Protein AF-A0A0F4LAW6-F1 (afdb_monomer_lite)

Secondary structure (DSSP, 8-state):
------PPPPSBSBS-HHHHHHHHHHHSSS--HHHHHHHHHHHHHHHHHTGGG----SS----S-TTSSPPPSBSS---EEEETTEEEEHHHHHHHHTT------HHHHHTTB-S-HHHHHHHHHHHHHHHHHHHTS-HHHHHHHHTT-HHHHHH--TT-SS-B--HHHHHHHHHHHHH-

Sequence (180 aa):
MTKTAGKKTAKFVFDNVIDLAGYLEYRLDNPTPLKIQKTLYFLWAFYSATYGNIQYSTDDQSEFDLQDGAYPPELFEPDFEAWRYGPVINKVYAAYKGDKIKKLNSNEIQDKISTGESEKREVLLFINNLVDQINEVNDFGLVQRSHKDKAWKDAYNENEQHCKIDSNQIKQDYINYIGE

InterPro domains:
  IPR025272 Antitoxin SocA-like, Panacea domain [PF13274] (75-153)

Foldseek 3Di:
DDPPDPDDDDQAQFADVLLVLLQLVVQADPDDLLLSFLLSLVLFLQCLLPLLPDDDDPPPPPPPDPPADRDNNTNYDDFWFQDPLATGDVVNSVCVVVVNRNRDHPVRSLVRTPHDPVVSVVSVVSSNVSSVVSNVDDSNRSSVVRVVQPQNVVQDDPVDPRRTGDVVSSNVSNNVVVVD

Organism: NCBI:txid1218507

pLDDT: mean 89.03, std 17.61, range [33.88, 98.88]

Structure (mmCIF, N/CA/C/O backbone):
data_AF-A0A0F4LAW6-F1
#
_entry.id   AF-A0A0F4LAW6-F1
#
loop_
_atom_site.group_PDB
_atom_site.id
_atom_site.type_symbol
_atom_site.label_atom_id
_atom_site.label_alt_id
_atom_site.label_comp_id
_atom_site.label_asym_id
_atom_site.label_entity_id
_atom_site.label_seq_id
_atom_site.pdbx_PDB_ins_code
_atom_site.Cartn_x
_atom_site.Cartn_y
_atom_site.Cartn_z
_atom_site.occupancy
_atom_site.B_iso_or_equiv
_atom_site.auth_seq_id
_atom_site.auth_comp_id
_atom_site.auth_asym_id
_atom_site.auth_atom_id
_atom_site.pdbx_PDB_model_num
ATOM 1 N N . MET A 1 1 ? -8.559 -5.426 43.728 1.00 35.81 1 MET A N 1
ATOM 2 C CA . MET A 1 1 ? -7.300 -5.190 42.991 1.00 35.81 1 MET A CA 1
ATOM 3 C C . MET A 1 1 ? -7.464 -5.743 41.585 1.00 35.81 1 MET A C 1
ATOM 5 O O . MET A 1 1 ? -7.142 -6.894 41.322 1.00 35.81 1 MET A O 1
ATOM 9 N N . THR A 1 2 ? -8.079 -4.961 40.705 1.00 33.88 2 THR A N 1
ATOM 10 C CA . THR A 1 2 ? -8.184 -5.275 39.279 1.00 33.88 2 THR A CA 1
ATOM 11 C C . THR A 1 2 ? -6.826 -5.011 38.644 1.00 33.88 2 THR A C 1
ATOM 13 O O . THR A 1 2 ? -6.326 -3.892 38.691 1.00 33.88 2 THR A O 1
ATOM 16 N N . LYS A 1 3 ? -6.194 -6.061 38.113 1.00 34.81 3 LYS A N 1
ATOM 17 C CA . LYS A 1 3 ? -4.981 -5.943 37.303 1.00 34.81 3 LYS A CA 1
ATOM 18 C C . LYS A 1 3 ? -5.329 -5.136 36.054 1.00 34.81 3 LYS A C 1
ATOM 20 O O . LYS A 1 3 ? -6.020 -5.649 35.177 1.00 34.81 3 LYS A O 1
ATOM 25 N N . THR A 1 4 ? -4.867 -3.894 35.977 1.00 37.06 4 THR A N 1
ATOM 26 C CA . THR A 1 4 ? -4.835 -3.136 34.727 1.00 37.06 4 THR A CA 1
ATOM 27 C C . THR A 1 4 ? -3.859 -3.858 33.804 1.00 37.06 4 THR A C 1
ATOM 29 O O . THR A 1 4 ? -2.647 -3.804 34.002 1.00 37.06 4 THR A O 1
ATOM 32 N N . ALA A 1 5 ? -4.381 -4.632 32.854 1.00 39.69 5 ALA A N 1
ATOM 33 C CA . ALA A 1 5 ? -3.575 -5.142 31.757 1.00 39.69 5 ALA A CA 1
ATOM 34 C C . ALA A 1 5 ? -3.054 -3.921 30.989 1.00 39.69 5 ALA A C 1
ATOM 36 O O . ALA A 1 5 ? -3.855 -3.140 30.479 1.00 39.69 5 ALA A O 1
ATOM 37 N N . GLY A 1 6 ? -1.734 -3.720 30.965 1.00 37.94 6 GLY A N 1
ATOM 38 C CA . GLY A 1 6 ? -1.123 -2.673 30.152 1.00 37.94 6 GLY A CA 1
ATOM 39 C C . GLY A 1 6 ? -1.571 -2.855 28.704 1.00 37.94 6 GLY A C 1
ATOM 40 O O . GLY A 1 6 ? -1.283 -3.886 28.093 1.00 37.94 6 GLY A O 1
ATOM 41 N N . LYS A 1 7 ? -2.347 -1.902 28.181 1.00 45.75 7 LYS A N 1
ATOM 42 C CA . LYS A 1 7 ? -2.796 -1.921 26.790 1.00 45.75 7 LYS A CA 1
ATOM 43 C C . LYS A 1 7 ? -1.579 -1.686 25.898 1.00 45.75 7 LYS A C 1
ATOM 45 O O . LYS A 1 7 ? -0.886 -0.684 26.025 1.00 45.75 7 LYS A O 1
ATOM 50 N N . LYS A 1 8 ? -1.301 -2.654 25.028 1.00 47.91 8 LYS A N 1
ATOM 51 C CA . LYS A 1 8 ? -0.216 -2.619 24.046 1.00 47.91 8 LYS A CA 1
ATOM 52 C C . LYS A 1 8 ? -0.613 -1.664 22.917 1.00 47.91 8 LYS A C 1
ATOM 54 O O . LYS A 1 8 ? -1.634 -1.900 22.279 1.00 47.91 8 LYS A O 1
ATOM 59 N N . THR A 1 9 ? 0.175 -0.620 22.671 1.00 63.38 9 THR A N 1
ATOM 60 C CA . THR A 1 9 ? -0.007 0.279 21.521 1.00 63.38 9 THR A CA 1
ATOM 61 C C . THR A 1 9 ? 0.033 -0.529 20.223 1.00 63.38 9 THR A C 1
ATOM 63 O O . THR A 1 9 ? 0.919 -1.373 20.042 1.00 63.38 9 THR A O 1
ATOM 66 N N . ALA A 1 10 ? -0.943 -0.316 19.338 1.00 77.38 10 ALA A N 1
ATOM 67 C CA . ALA A 1 10 ? -1.013 -1.021 18.065 1.00 77.38 10 ALA A CA 1
ATOM 68 C C . ALA A 1 10 ? 0.166 -0.611 17.169 1.00 77.38 10 ALA A C 1
ATOM 70 O O . ALA A 1 10 ? 0.456 0.572 17.000 1.00 77.38 10 ALA A O 1
ATOM 71 N N . LYS A 1 11 ? 0.863 -1.601 16.598 1.00 89.31 11 LYS A N 1
ATOM 72 C CA . LYS A 1 11 ? 1.958 -1.363 15.643 1.00 89.31 11 LYS A CA 1
ATOM 73 C C . LYS A 1 11 ? 1.421 -0.986 14.257 1.00 89.31 11 LYS A C 1
ATOM 75 O O . LYS A 1 11 ? 2.075 -0.246 13.529 1.00 89.31 11 LYS A O 1
ATOM 80 N N . PHE A 1 12 ? 0.240 -1.498 13.920 1.00 94.44 12 PHE A N 1
ATOM 81 C CA . PHE A 1 12 ? -0.374 -1.375 12.608 1.00 94.44 12 PHE A CA 1
ATOM 82 C C . PHE A 1 12 ? -1.811 -0.875 12.720 1.00 94.44 12 PHE A C 1
ATOM 84 O O . PHE A 1 12 ? -2.506 -1.214 13.676 1.00 94.44 12 PHE A O 1
ATOM 91 N N . VAL A 1 13 ? -2.266 -0.117 11.722 1.00 95.81 13 VAL A N 1
ATOM 92 C CA . VAL A 1 13 ? -3.695 0.204 11.553 1.00 95.81 13 VAL A CA 1
ATOM 93 C C . VAL A 1 13 ? -4.478 -1.049 11.166 1.00 95.81 13 VAL A C 1
ATOM 95 O O . VAL A 1 13 ? -5.535 -1.308 11.732 1.00 95.81 13 VAL A O 1
ATOM 98 N N . PHE A 1 14 ? -3.953 -1.833 10.223 1.00 96.88 14 PHE A N 1
ATOM 99 C CA . PHE A 1 14 ? -4.504 -3.119 9.811 1.00 96.88 14 PHE A CA 1
ATOM 100 C C . PHE A 1 14 ? -3.543 -4.241 10.194 1.00 96.88 14 PHE A C 1
ATOM 102 O O . PHE A 1 14 ? -2.433 -4.333 9.663 1.00 96.88 14 PHE A O 1
ATOM 109 N N . ASP A 1 15 ? -4.001 -5.152 11.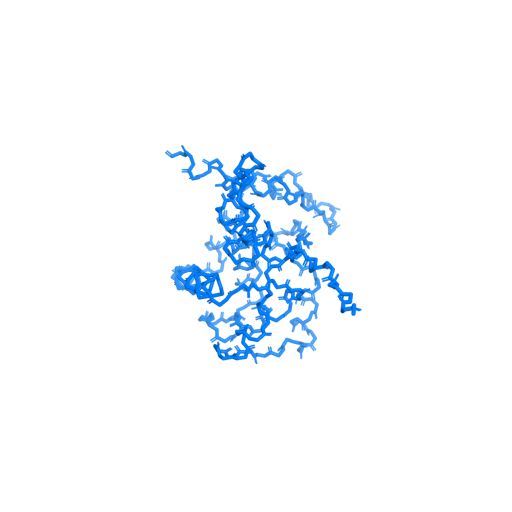051 1.00 95.69 15 ASP A N 1
ATOM 110 C CA . ASP A 1 15 ? -3.237 -6.354 11.414 1.00 95.69 15 ASP A CA 1
ATOM 111 C C . ASP A 1 15 ? -3.086 -7.327 10.230 1.00 95.69 15 ASP A C 1
ATOM 113 O O . ASP A 1 15 ? -2.159 -8.137 10.188 1.00 95.69 15 ASP A O 1
ATOM 117 N N . ASN A 1 16 ? -3.980 -7.241 9.239 1.00 96.62 16 ASN A N 1
ATOM 118 C CA . ASN A 1 16 ? -3.955 -8.064 8.039 1.00 96.62 16 ASN A CA 1
ATOM 119 C C . ASN A 1 16 ? -4.183 -7.228 6.772 1.00 96.62 16 ASN A C 1
ATOM 121 O O . ASN A 1 16 ? -5.295 -6.797 6.476 1.00 96.62 16 ASN A O 1
ATOM 125 N N . VAL A 1 17 ? -3.137 -7.079 5.955 1.00 98.31 17 VAL A N 1
ATOM 126 C CA . VAL A 1 17 ? -3.209 -6.359 4.669 1.00 98.31 17 VAL A CA 1
ATOM 127 C C . VAL A 1 17 ? -4.230 -6.958 3.686 1.00 98.31 17 VAL A C 1
ATOM 129 O O . VAL A 1 17 ? -4.707 -6.256 2.798 1.00 98.31 17 VAL A O 1
ATOM 132 N N . ILE A 1 18 ? -4.605 -8.235 3.841 1.00 98.38 18 ILE A N 1
ATOM 133 C CA . ILE A 1 18 ? -5.634 -8.874 3.005 1.00 98.38 18 ILE A CA 1
ATOM 134 C C . ILE A 1 18 ? -7.013 -8.249 3.240 1.00 98.38 18 ILE A C 1
ATOM 136 O O . ILE A 1 18 ? -7.783 -8.145 2.289 1.00 98.38 18 ILE A O 1
ATOM 140 N N . ASP A 1 19 ? -7.315 -7.781 4.455 1.00 98.25 19 ASP A N 1
ATOM 141 C CA . ASP A 1 19 ? -8.575 -7.084 4.730 1.00 98.25 19 ASP A CA 1
ATOM 142 C C . ASP A 1 19 ? -8.628 -5.750 3.965 1.00 98.25 19 ASP A C 1
ATOM 144 O O . ASP A 1 19 ? -9.616 -5.452 3.292 1.00 98.25 19 ASP A O 1
ATOM 148 N N . LEU A 1 20 ? -7.527 -4.987 3.967 1.00 98.56 20 LEU A N 1
ATOM 149 C CA . LEU A 1 20 ? -7.426 -3.764 3.169 1.00 98.56 20 LEU A CA 1
ATOM 150 C C . LEU A 1 20 ? -7.518 -4.067 1.668 1.00 98.56 20 LEU A C 1
ATOM 152 O O . LEU A 1 20 ? -8.256 -3.388 0.962 1.00 98.56 20 LEU A O 1
ATOM 156 N N . ALA A 1 21 ? -6.854 -5.117 1.174 1.00 98.56 21 ALA A N 1
ATOM 157 C CA . ALA A 1 21 ? -6.998 -5.550 -0.217 1.00 98.56 21 ALA A CA 1
ATOM 158 C C . ALA A 1 21 ? -8.459 -5.906 -0.565 1.00 98.56 21 ALA A C 1
ATOM 160 O O . ALA A 1 21 ? -8.951 -5.516 -1.621 1.00 98.56 21 ALA A O 1
ATOM 161 N N . GLY A 1 22 ? -9.178 -6.565 0.348 1.00 98.44 22 GLY A N 1
ATOM 162 C CA . GLY A 1 22 ? -10.606 -6.853 0.215 1.00 98.44 22 GLY A CA 1
ATOM 163 C C . GLY A 1 22 ? -11.479 -5.602 0.138 1.00 98.44 22 GLY A C 1
ATOM 164 O O . GLY A 1 22 ? -12.466 -5.578 -0.599 1.00 98.44 22 GLY A O 1
ATOM 165 N N . TYR A 1 23 ? -11.112 -4.537 0.844 1.00 98.62 23 TYR A N 1
ATOM 166 C CA . TYR A 1 23 ? -11.778 -3.242 0.708 1.00 98.62 23 TYR A CA 1
ATOM 167 C C . TYR A 1 23 ? -11.442 -2.541 -0.616 1.00 98.62 23 TYR A C 1
ATOM 169 O O . TYR A 1 23 ? -12.306 -1.914 -1.233 1.00 98.62 23 TYR A O 1
ATOM 177 N N . LEU A 1 24 ? -10.214 -2.696 -1.115 1.00 98.50 24 LEU A N 1
ATOM 178 C CA . LEU A 1 24 ? -9.817 -2.163 -2.419 1.00 98.50 24 LEU A CA 1
ATOM 179 C C . LEU A 1 24 ? -10.567 -2.836 -3.581 1.00 98.50 24 LEU A C 1
ATOM 181 O O . LEU A 1 24 ? -10.973 -2.135 -4.504 1.00 98.50 24 LEU A O 1
ATOM 185 N N . GLU A 1 25 ? -10.864 -4.137 -3.500 1.00 97.81 25 GLU A N 1
ATOM 186 C CA . GLU A 1 25 ? -11.780 -4.846 -4.426 1.00 97.81 25 GLU A CA 1
ATOM 187 C C . GLU A 1 25 ? -13.201 -4.249 -4.462 1.00 97.81 25 GLU A C 1
ATOM 189 O O . GLU A 1 25 ? -13.967 -4.431 -5.416 1.00 97.81 25 GLU A O 1
ATOM 194 N N . TYR A 1 26 ? -13.604 -3.567 -3.388 1.00 97.31 26 TYR A N 1
ATOM 195 C CA . TYR A 1 26 ? -14.878 -2.860 -3.300 1.00 97.31 26 TYR A CA 1
ATOM 196 C C . TYR A 1 26 ? -14.828 -1.436 -3.826 1.00 97.31 26 TYR A C 1
ATOM 198 O O . TYR A 1 26 ? -15.803 -1.013 -4.446 1.00 97.31 26 TYR A O 1
ATOM 206 N N . ARG A 1 27 ? -13.722 -0.721 -3.621 1.00 97.44 27 ARG A N 1
ATOM 207 C CA . ARG A 1 27 ? -13.632 0.715 -3.910 1.00 97.44 27 ARG A CA 1
ATOM 208 C C . ARG A 1 27 ? -12.966 1.091 -5.224 1.00 97.44 27 ARG A C 1
ATOM 210 O O . ARG A 1 27 ? -13.244 2.175 -5.729 1.00 97.44 27 ARG A O 1
ATOM 217 N N . LEU A 1 28 ? -12.056 0.271 -5.738 1.00 98.00 28 LEU A N 1
ATOM 218 C CA . LEU A 1 28 ? -11.353 0.596 -6.974 1.00 98.00 28 LEU A CA 1
ATOM 219 C C . LEU A 1 28 ? -12.257 0.371 -8.185 1.00 98.00 28 LEU A C 1
ATOM 221 O O . LEU A 1 28 ? -12.905 -0.668 -8.316 1.00 98.00 28 LEU A O 1
ATOM 225 N N . ASP A 1 29 ? -12.199 1.306 -9.126 1.00 95.31 29 ASP A N 1
ATOM 226 C CA . ASP A 1 29 ? -12.756 1.115 -10.457 1.00 95.31 29 ASP A CA 1
ATOM 227 C C . ASP A 1 29 ? -11.882 0.113 -11.209 1.00 95.31 29 ASP A C 1
ATOM 229 O O . ASP A 1 29 ? -10.687 0.357 -11.406 1.00 95.31 29 ASP A O 1
ATOM 233 N N . ASN A 1 30 ? -12.472 -1.009 -11.632 1.00 93.56 30 ASN A N 1
ATOM 234 C CA . ASN A 1 30 ? -11.770 -2.115 -12.289 1.00 93.56 30 ASN A CA 1
ATOM 235 C C . ASN A 1 30 ? -10.530 -2.586 -11.483 1.00 93.56 30 ASN A C 1
ATOM 237 O O . ASN A 1 30 ? -9.395 -2.276 -11.860 1.00 93.56 30 ASN A O 1
ATOM 241 N N . PRO A 1 31 ? -10.726 -3.307 -10.361 1.00 95.19 31 PRO A N 1
ATOM 242 C CA . PRO A 1 31 ? -9.663 -3.698 -9.431 1.00 95.19 31 PRO A CA 1
ATOM 243 C C . PRO A 1 31 ? -8.742 -4.780 -10.024 1.00 95.19 31 PRO A C 1
ATOM 245 O O . PRO A 1 31 ? -8.838 -5.971 -9.724 1.00 95.19 31 PRO A O 1
ATOM 248 N N . THR A 1 32 ? -7.820 -4.379 -10.900 1.00 95.81 32 THR A N 1
ATOM 249 C CA . THR A 1 32 ? -6.804 -5.293 -11.435 1.00 95.81 32 THR A CA 1
ATOM 250 C C . THR A 1 32 ? -5.788 -5.662 -10.342 1.00 95.81 32 THR A C 1
ATOM 252 O O . THR A 1 32 ? -5.570 -4.881 -9.406 1.00 95.81 32 THR A O 1
ATOM 255 N N . PRO A 1 33 ? -5.077 -6.804 -10.466 1.00 96.06 33 PRO A N 1
ATOM 256 C CA . PRO A 1 33 ? -4.007 -7.144 -9.529 1.00 96.06 33 PRO A CA 1
ATOM 257 C C . PRO A 1 33 ? -2.945 -6.044 -9.442 1.00 96.06 33 PRO A C 1
ATOM 259 O O . PRO A 1 33 ? -2.404 -5.787 -8.371 1.00 96.06 33 PRO A O 1
ATOM 262 N N . LEU A 1 34 ? -2.635 -5.393 -10.570 1.00 97.06 34 LEU A N 1
ATOM 263 C CA . LEU A 1 34 ? -1.677 -4.292 -10.611 1.00 97.06 34 LEU A CA 1
ATOM 264 C C . LEU A 1 34 ? -2.209 -3.091 -9.836 1.00 97.06 34 LEU A C 1
ATOM 266 O O . LEU A 1 34 ? -1.489 -2.580 -8.978 1.00 97.06 34 LEU A O 1
ATOM 270 N N . LYS A 1 35 ? -3.458 -2.684 -10.088 1.00 98.00 35 LYS A N 1
ATOM 271 C CA . LYS A 1 35 ? -4.072 -1.528 -9.435 1.00 98.00 35 LYS A CA 1
ATOM 272 C C . LYS A 1 35 ? -4.101 -1.704 -7.920 1.00 98.00 35 LYS A C 1
ATOM 274 O O . LYS A 1 35 ? -3.566 -0.854 -7.220 1.00 98.00 35 LYS A O 1
ATOM 279 N N . ILE A 1 36 ? -4.564 -2.853 -7.419 1.00 98.50 36 ILE A N 1
ATOM 280 C CA . ILE A 1 36 ? -4.564 -3.165 -5.976 1.00 98.50 36 ILE A CA 1
ATOM 281 C C . ILE A 1 36 ? -3.156 -3.059 -5.381 1.00 98.50 36 ILE A C 1
ATOM 283 O O . ILE A 1 36 ? -2.969 -2.423 -4.346 1.00 98.50 36 ILE A O 1
ATOM 287 N N . GLN A 1 37 ? -2.149 -3.644 -6.036 1.00 98.62 37 GLN A N 1
ATOM 288 C CA . GLN A 1 37 ? -0.772 -3.627 -5.534 1.00 98.62 37 GLN A CA 1
ATOM 289 C C . GLN A 1 37 ? -0.185 -2.212 -5.496 1.00 98.62 37 GLN A C 1
ATOM 291 O O . GLN A 1 37 ? 0.459 -1.843 -4.513 1.00 98.62 37 GLN A O 1
ATOM 296 N N . LYS A 1 38 ? -0.429 -1.394 -6.531 1.00 98.62 38 LYS A N 1
ATOM 297 C CA . LYS A 1 38 ? 0.016 0.007 -6.525 1.00 98.62 38 LYS A CA 1
ATOM 298 C C . LYS A 1 38 ? -0.730 0.828 -5.482 1.00 98.62 38 LYS A C 1
ATOM 300 O O . LYS A 1 38 ? -0.098 1.613 -4.785 1.00 98.62 38 LYS A O 1
ATOM 305 N N . THR A 1 39 ? -2.030 0.608 -5.314 1.00 98.75 39 THR A N 1
ATOM 306 C CA . THR A 1 39 ? -2.815 1.285 -4.281 1.00 98.75 39 THR A CA 1
ATOM 307 C C . THR A 1 39 ? -2.317 0.957 -2.881 1.00 98.75 39 THR A C 1
ATOM 309 O O . THR A 1 39 ? -2.101 1.877 -2.101 1.00 98.75 39 THR A O 1
ATOM 312 N N . LEU A 1 40 ? -2.059 -0.316 -2.565 1.00 98.88 40 LEU A N 1
ATOM 313 C CA . LEU A 1 40 ? -1.486 -0.710 -1.272 1.00 98.88 40 LEU A CA 1
ATOM 314 C C . LEU A 1 40 ? -0.131 -0.046 -1.024 1.00 98.88 40 LEU A C 1
ATOM 316 O O . LEU A 1 40 ? 0.116 0.448 0.074 1.00 98.88 40 LEU A O 1
ATOM 320 N N . TYR A 1 41 ? 0.725 -0.009 -2.046 1.00 98.88 41 TYR A N 1
ATOM 321 C CA . TYR A 1 41 ? 2.020 0.653 -1.961 1.00 98.88 41 TYR A CA 1
ATOM 322 C C . TYR A 1 41 ? 1.890 2.150 -1.662 1.00 98.88 41 TYR A C 1
ATOM 324 O O . TYR A 1 41 ? 2.479 2.624 -0.694 1.00 98.88 41 TYR A O 1
ATOM 332 N N . PHE A 1 42 ? 1.078 2.882 -2.431 1.00 98.75 42 PHE A N 1
ATOM 333 C CA . PHE A 1 42 ? 0.897 4.321 -2.228 1.00 98.75 42 PHE A CA 1
ATOM 334 C C . PHE A 1 42 ? 0.214 4.640 -0.896 1.00 98.75 42 PHE A C 1
ATOM 336 O O . PHE A 1 42 ? 0.652 5.553 -0.201 1.00 98.75 42 PHE A O 1
ATOM 343 N N . LEU A 1 43 ? -0.800 3.867 -0.497 1.00 98.81 43 LEU A N 1
ATOM 344 C CA . LEU A 1 43 ? -1.445 4.018 0.808 1.00 98.81 43 LEU A CA 1
ATOM 345 C C . LEU A 1 43 ? -0.436 3.867 1.945 1.00 98.81 43 LEU A C 1
ATOM 347 O O . LEU A 1 43 ? -0.384 4.723 2.825 1.00 98.81 43 LEU A O 1
ATOM 351 N N . TRP A 1 44 ? 0.382 2.812 1.918 1.00 98.75 44 TRP A N 1
ATOM 352 C CA . TRP A 1 44 ? 1.396 2.594 2.946 1.00 98.75 44 TRP A CA 1
ATOM 353 C C . TRP A 1 44 ? 2.443 3.711 2.953 1.00 98.75 44 TRP A C 1
ATOM 355 O O . TRP A 1 44 ? 2.761 4.252 4.012 1.00 98.75 44 TRP A O 1
ATOM 365 N N . ALA A 1 45 ? 2.938 4.094 1.774 1.00 98.50 45 ALA A N 1
ATOM 366 C CA . ALA A 1 45 ? 3.976 5.102 1.630 1.00 98.50 45 ALA A CA 1
ATOM 367 C C . ALA A 1 45 ? 3.526 6.470 2.167 1.00 98.50 45 ALA A C 1
ATOM 369 O O . ALA A 1 45 ? 4.159 7.006 3.079 1.00 98.50 45 ALA A O 1
ATOM 370 N N . PHE A 1 46 ? 2.385 6.984 1.697 1.00 98.19 46 PHE A N 1
ATOM 371 C CA . PHE A 1 46 ? 1.835 8.254 2.175 1.00 98.19 46 PHE A CA 1
ATOM 372 C C . PHE A 1 46 ? 1.462 8.205 3.655 1.00 98.19 46 PHE A C 1
ATOM 374 O O . PHE A 1 46 ? 1.772 9.148 4.382 1.00 98.19 46 PHE A O 1
ATOM 381 N N . TYR A 1 47 ? 0.845 7.117 4.127 1.00 97.88 47 TYR A N 1
ATOM 382 C CA . TYR A 1 47 ? 0.495 6.981 5.540 1.00 97.88 47 TYR A CA 1
ATOM 383 C C . TYR A 1 47 ? 1.741 7.040 6.432 1.00 97.88 47 TYR A C 1
ATOM 385 O O . TYR A 1 47 ? 1.784 7.812 7.389 1.00 97.88 47 TYR A O 1
ATOM 393 N N . SER A 1 48 ? 2.774 6.260 6.099 1.00 96.06 48 SER A N 1
ATOM 394 C CA . SER A 1 48 ? 4.004 6.160 6.895 1.00 96.06 48 SER A CA 1
ATOM 395 C C . SER A 1 48 ? 4.784 7.476 6.967 1.00 96.06 48 SER A C 1
ATOM 397 O O . SER A 1 48 ? 5.444 7.736 7.973 1.00 96.06 48 SER A O 1
ATOM 399 N N . ALA A 1 49 ? 4.693 8.307 5.923 1.00 95.94 49 ALA A N 1
ATOM 400 C CA . ALA A 1 49 ? 5.327 9.620 5.837 1.00 95.94 49 ALA A CA 1
ATOM 401 C C . ALA A 1 49 ? 4.515 10.745 6.507 1.00 95.94 49 ALA A C 1
ATOM 403 O O . ALA A 1 49 ? 5.082 11.788 6.825 1.00 95.94 49 ALA A O 1
ATOM 404 N N . THR A 1 50 ? 3.215 10.538 6.743 1.00 93.88 50 THR A N 1
ATOM 405 C CA . THR A 1 50 ? 2.300 11.528 7.336 1.00 93.88 50 THR A CA 1
ATOM 406 C C . THR A 1 50 ? 1.871 11.099 8.739 1.00 93.88 50 THR A C 1
ATOM 408 O O . THR A 1 50 ? 2.606 11.329 9.698 1.00 93.88 50 THR A O 1
ATOM 411 N N . TYR A 1 51 ? 0.724 10.430 8.867 1.00 92.50 51 TYR A N 1
ATOM 412 C CA . TYR A 1 51 ? 0.148 9.961 10.129 1.00 92.50 51 TYR A CA 1
ATOM 413 C C . TYR A 1 51 ? 1.136 9.106 10.935 1.00 92.50 51 TYR A C 1
ATOM 415 O O . TYR A 1 51 ? 1.343 9.349 12.120 1.00 92.50 51 TYR A O 1
ATOM 423 N N . GLY A 1 52 ? 1.823 8.168 10.276 1.00 91.25 52 GLY A N 1
ATOM 424 C CA . GLY A 1 52 ? 2.832 7.301 10.892 1.00 91.25 52 GLY A CA 1
ATOM 425 C C . GLY A 1 52 ? 4.178 7.979 11.194 1.00 91.25 52 GLY A C 1
ATOM 426 O O . GLY A 1 52 ? 5.123 7.315 11.630 1.00 91.25 52 GLY A O 1
ATOM 427 N N . ASN A 1 53 ? 4.310 9.282 10.929 1.00 90.25 53 ASN A N 1
ATOM 428 C CA . ASN A 1 53 ? 5.519 10.068 11.186 1.00 90.25 53 ASN A CA 1
ATOM 429 C C . ASN A 1 53 ? 5.315 11.200 12.204 1.00 90.25 53 ASN A C 1
ATOM 431 O O . ASN A 1 53 ? 6.238 11.981 12.439 1.00 90.25 53 ASN A O 1
ATOM 435 N N . ILE A 1 54 ? 4.131 11.301 12.810 1.00 85.56 54 ILE A N 1
ATOM 436 C CA . ILE A 1 54 ? 3.864 12.279 13.865 1.00 85.56 54 ILE A CA 1
ATOM 437 C C . ILE A 1 54 ? 4.743 11.943 15.077 1.00 85.56 54 ILE A C 1
ATOM 439 O O . ILE A 1 54 ? 4.718 10.826 15.595 1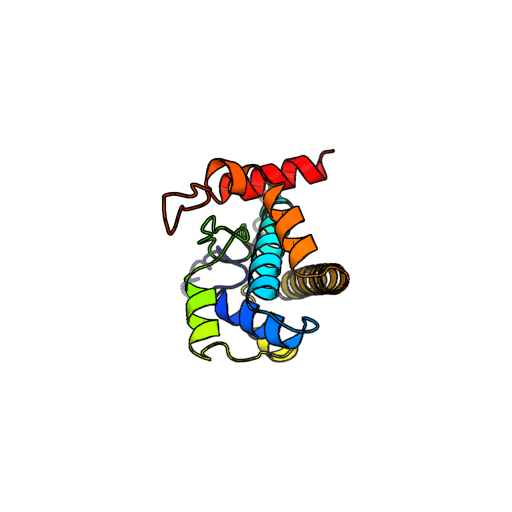.00 85.56 54 ILE A O 1
ATOM 443 N N . GLN A 1 55 ? 5.547 12.912 15.520 1.00 76.62 55 GLN A N 1
ATOM 444 C CA . GLN A 1 55 ? 6.344 12.787 16.738 1.00 76.62 55 GLN A CA 1
ATOM 445 C C . GLN A 1 55 ? 5.479 13.160 17.940 1.00 76.62 55 GLN A C 1
ATOM 447 O O . GLN A 1 55 ? 5.077 14.311 18.089 1.00 76.62 55 GLN A O 1
ATOM 452 N N . TYR A 1 56 ? 5.207 12.185 18.799 1.00 69.00 56 TYR A N 1
ATOM 453 C CA . TYR A 1 56 ? 4.538 12.411 20.075 1.00 69.00 56 TYR A CA 1
ATOM 454 C C . TYR A 1 56 ? 5.604 12.729 21.137 1.00 69.00 56 TYR A C 1
ATOM 456 O O . TYR A 1 56 ? 6.550 11.957 21.307 1.00 69.00 56 TYR A O 1
ATOM 464 N N . SER A 1 57 ? 5.503 13.879 21.809 1.00 57.03 57 SER A N 1
ATOM 465 C CA . SER A 1 57 ? 6.444 14.295 22.858 1.00 57.03 57 SER A CA 1
ATOM 466 C C . SER A 1 57 ? 6.332 13.385 24.086 1.00 57.03 57 SER A C 1
ATOM 468 O O . SER A 1 57 ? 5.242 13.089 24.563 1.00 57.03 57 SER A O 1
ATOM 470 N N . THR A 1 58 ? 7.473 12.953 24.631 1.00 52.81 58 THR A N 1
ATOM 471 C CA . THR A 1 58 ? 7.542 12.213 25.908 1.00 52.81 58 THR A CA 1
ATOM 472 C C . THR A 1 58 ? 7.592 13.126 27.140 1.00 52.81 58 THR A C 1
ATOM 474 O O . THR A 1 58 ? 7.471 12.635 28.262 1.00 52.81 58 THR A O 1
ATOM 477 N N . ASP A 1 59 ? 7.785 14.435 26.936 1.00 49.25 59 ASP A N 1
ATOM 478 C CA . ASP A 1 59 ? 7.994 15.431 28.000 1.00 49.25 59 ASP A CA 1
ATOM 479 C C . ASP A 1 59 ? 6.702 16.092 28.506 1.00 49.25 59 ASP A C 1
ATOM 481 O O . ASP A 1 59 ? 6.711 16.697 29.578 1.00 49.25 59 ASP A O 1
ATOM 485 N N . ASP A 1 60 ? 5.573 15.916 27.814 1.00 45.84 60 ASP A N 1
ATOM 486 C CA . ASP A 1 60 ? 4.260 16.246 28.370 1.00 45.84 60 ASP A CA 1
ATOM 487 C C . ASP A 1 60 ? 3.782 15.075 29.230 1.00 45.84 60 ASP A C 1
ATOM 489 O O . ASP A 1 60 ? 3.004 14.216 28.817 1.00 45.84 60 ASP A O 1
ATOM 493 N N . GLN A 1 61 ? 4.274 15.047 30.469 1.00 41.06 61 GLN A N 1
ATOM 494 C CA . GLN A 1 61 ? 3.730 14.254 31.573 1.00 41.06 61 GLN A CA 1
ATOM 495 C C . GLN A 1 61 ? 2.324 14.753 31.960 1.00 41.06 61 GLN A C 1
ATOM 497 O O . GLN A 1 61 ? 2.060 15.102 33.109 1.00 41.06 61 GLN A O 1
ATOM 502 N N . SER A 1 62 ? 1.391 14.787 31.014 1.00 42.56 62 SER A N 1
ATOM 503 C CA . SER A 1 62 ? 0.010 14.485 31.340 1.00 42.56 62 SER A CA 1
ATOM 504 C C . SER A 1 62 ? -0.123 12.972 31.239 1.00 42.56 62 SER A C 1
ATOM 506 O O . SER A 1 62 ? -0.224 12.420 30.145 1.00 42.56 62 SER A O 1
ATOM 508 N N . GLU A 1 63 ? -0.162 12.291 32.385 1.00 39.25 63 GLU A N 1
ATOM 509 C CA . GLU A 1 63 ? -0.697 10.926 32.521 1.00 39.25 63 GLU A CA 1
ATOM 510 C C . GLU A 1 63 ? -2.214 10.882 32.207 1.00 39.25 63 GLU A C 1
ATOM 512 O O . GLU A 1 63 ? -3.010 10.254 32.903 1.00 39.25 63 GLU A O 1
ATOM 517 N N . PHE A 1 64 ? -2.636 11.593 31.165 1.00 35.75 64 PHE A N 1
ATOM 518 C CA . PHE A 1 64 ? -3.983 11.647 30.642 1.00 35.75 64 PHE A CA 1
ATOM 519 C C . PHE A 1 64 ? -3.895 11.281 29.158 1.00 35.75 64 PHE A C 1
ATOM 521 O O . PHE A 1 64 ? -3.641 12.118 28.301 1.00 35.75 64 PHE A O 1
ATOM 528 N N . ASP A 1 65 ? -4.005 9.977 28.911 1.00 39.19 65 ASP A N 1
ATOM 529 C CA . ASP A 1 65 ? -4.324 9.348 27.632 1.00 39.19 65 ASP A CA 1
ATOM 530 C C . ASP A 1 65 ? -3.494 9.745 26.395 1.00 39.19 65 ASP A C 1
ATOM 532 O O . ASP A 1 65 ? -4.018 10.247 25.412 1.00 39.19 65 ASP A O 1
ATOM 536 N N . LEU A 1 66 ? -2.250 9.254 26.310 1.00 46.19 66 LEU A N 1
ATOM 537 C CA . LEU A 1 66 ? -1.663 8.859 25.009 1.00 46.19 66 LEU A CA 1
ATOM 538 C C . LEU A 1 66 ? -2.325 7.577 24.432 1.00 46.19 66 LEU A C 1
ATOM 540 O O . LEU A 1 66 ? -1.751 6.889 23.588 1.00 46.19 66 LEU A O 1
ATOM 544 N N . GLN A 1 67 ? -3.511 7.209 24.935 1.00 49.97 67 GLN A N 1
ATOM 545 C CA . GLN A 1 67 ? -4.281 6.020 24.556 1.00 49.97 67 GLN A CA 1
ATOM 546 C C . GLN A 1 67 ? -5.395 6.323 23.539 1.00 49.97 67 GLN A C 1
ATOM 548 O O . GLN A 1 67 ? -5.801 5.397 22.842 1.00 49.97 67 GLN A O 1
ATOM 553 N N . ASP A 1 68 ? -5.810 7.588 23.407 1.00 49.41 68 ASP A N 1
ATOM 554 C CA . ASP A 1 68 ? -6.701 8.108 22.362 1.00 49.41 68 ASP A CA 1
ATOM 555 C C . ASP A 1 68 ? -5.940 9.227 21.621 1.00 49.41 68 ASP A C 1
ATOM 557 O O . ASP A 1 68 ? -5.490 10.184 22.246 1.00 49.41 68 ASP A O 1
ATOM 561 N N . GLY A 1 69 ? -5.728 9.102 20.305 1.00 58.28 69 GLY A N 1
ATOM 562 C CA . GLY A 1 69 ? -5.072 10.150 19.496 1.00 58.28 69 GLY A CA 1
ATOM 563 C C . GLY A 1 69 ? -3.685 9.836 18.916 1.00 58.28 69 GLY A C 1
ATOM 564 O O . GLY A 1 69 ? -3.146 10.655 18.166 1.00 58.28 69 GLY A O 1
ATOM 565 N N . ALA A 1 70 ? -3.097 8.668 19.204 1.00 76.25 70 ALA A N 1
ATOM 566 C CA . ALA A 1 70 ? -1.839 8.243 18.582 1.00 76.25 70 ALA A CA 1
ATOM 567 C C . ALA A 1 70 ? -2.078 7.295 17.393 1.00 76.25 70 ALA A C 1
ATOM 569 O O . ALA A 1 70 ? -2.653 6.216 17.548 1.00 76.25 70 ALA A O 1
ATOM 570 N N . TYR A 1 71 ? -1.606 7.677 16.204 1.00 88.25 71 TYR A N 1
ATOM 571 C CA . TYR A 1 71 ? -1.653 6.833 15.011 1.00 88.25 71 TYR A CA 1
ATOM 572 C C . TYR A 1 71 ? -0.585 5.734 15.098 1.00 88.25 71 TYR A C 1
ATOM 574 O O . TYR A 1 71 ? 0.570 6.032 15.424 1.00 88.25 71 TYR A O 1
ATOM 582 N N . PRO A 1 72 ? -0.911 4.467 14.768 1.00 91.75 72 PRO A N 1
ATOM 583 C CA . PRO A 1 72 ? 0.105 3.442 14.572 1.00 91.75 72 PRO A CA 1
ATOM 584 C C . PRO A 1 72 ? 1.150 3.908 13.548 1.00 91.75 72 PRO A C 1
ATOM 586 O O . PRO A 1 72 ? 0.778 4.538 12.555 1.00 91.75 72 PRO A O 1
ATOM 589 N N . PRO A 1 73 ? 2.442 3.589 13.732 1.00 91.81 73 PRO A N 1
ATOM 590 C CA . PRO A 1 73 ? 3.508 4.075 12.852 1.00 91.81 73 PRO A CA 1
ATOM 591 C C . PRO A 1 73 ? 3.397 3.558 11.411 1.00 91.81 73 PRO A C 1
ATOM 593 O O . PRO A 1 73 ? 3.935 4.163 10.486 1.00 91.81 73 PRO A O 1
ATOM 596 N N . GLU A 1 74 ? 2.703 2.439 11.199 1.00 95.38 74 GLU A N 1
ATOM 597 C CA . GLU A 1 74 ? 2.590 1.783 9.901 1.00 95.38 74 GLU A CA 1
ATOM 598 C C . GLU A 1 74 ? 1.128 1.420 9.597 1.00 95.38 74 GLU A C 1
ATOM 600 O O . GLU A 1 74 ? 0.364 1.033 10.482 1.00 95.38 74 GLU A O 1
ATOM 605 N N . LEU A 1 75 ? 0.721 1.527 8.328 1.00 97.75 75 LEU A N 1
ATOM 606 C CA . LEU A 1 75 ? -0.655 1.213 7.920 1.00 97.75 75 LEU A CA 1
ATOM 607 C C . LEU A 1 75 ? -0.937 -0.293 8.041 1.00 97.75 75 LEU A C 1
ATOM 609 O O . LEU A 1 75 ? -2.013 -0.718 8.444 1.00 97.75 75 LEU A O 1
ATOM 613 N N . PHE A 1 76 ? 0.053 -1.102 7.695 1.00 98.38 76 PHE A N 1
ATOM 614 C CA . PHE A 1 76 ? 0.087 -2.556 7.809 1.00 98.38 76 PHE A CA 1
ATOM 615 C C . PHE A 1 76 ? 1.553 -2.993 7.745 1.00 98.38 76 PHE A C 1
ATOM 617 O O . PHE A 1 76 ? 2.413 -2.189 7.387 1.00 98.38 76 PHE A O 1
ATOM 624 N N . GLU A 1 77 ? 1.838 -4.262 8.036 1.00 97.81 77 GLU A N 1
ATOM 625 C CA . GLU A 1 77 ? 3.186 -4.829 7.914 1.00 97.81 77 GLU A CA 1
ATOM 626 C C . GLU A 1 77 ? 3.719 -4.757 6.460 1.00 97.81 77 GLU A C 1
ATOM 628 O O . GLU A 1 77 ? 3.166 -5.431 5.578 1.00 97.81 77 GLU A O 1
ATOM 633 N N . PRO A 1 78 ? 4.787 -3.980 6.187 1.00 96.62 78 PRO A N 1
ATOM 634 C CA . PRO A 1 78 ? 5.333 -3.797 4.852 1.00 96.62 78 PRO A CA 1
ATOM 635 C C . PRO A 1 78 ? 6.196 -4.993 4.463 1.00 96.62 78 PRO A C 1
ATOM 637 O O . PRO A 1 78 ? 7.300 -5.180 4.964 1.00 96.62 78 PRO A O 1
ATOM 640 N N . ASP A 1 79 ? 5.704 -5.779 3.512 1.00 98.00 79 ASP A N 1
ATOM 641 C CA . ASP A 1 79 ? 6.444 -6.888 2.903 1.00 98.00 79 ASP A CA 1
ATOM 642 C C . ASP A 1 79 ? 6.486 -6.704 1.380 1.00 98.00 79 ASP A C 1
ATOM 644 O O . ASP A 1 79 ? 5.964 -7.512 0.608 1.00 98.00 79 ASP A O 1
ATOM 648 N N . PHE A 1 80 ? 7.017 -5.554 0.953 1.00 98.69 80 PHE A N 1
ATOM 649 C CA . PHE A 1 80 ? 7.094 -5.181 -0.456 1.00 98.69 80 PHE A CA 1
ATOM 650 C C . PHE A 1 80 ? 8.314 -5.798 -1.143 1.00 98.69 80 PHE A C 1
ATOM 652 O O . PHE A 1 80 ? 9.434 -5.782 -0.633 1.00 98.69 80 PHE A O 1
ATOM 659 N N . GLU A 1 81 ? 8.094 -6.271 -2.362 1.00 98.62 81 GLU A N 1
ATOM 660 C CA . GLU A 1 81 ? 9.112 -6.755 -3.283 1.00 98.62 81 GLU A CA 1
ATOM 661 C C . GLU A 1 81 ? 9.132 -5.894 -4.548 1.00 98.62 81 GLU A C 1
ATOM 663 O O . GLU A 1 81 ? 8.083 -5.506 -5.068 1.00 98.62 81 GLU A O 1
ATOM 668 N N . ALA A 1 82 ? 10.316 -5.617 -5.082 1.00 98.50 82 ALA A N 1
ATOM 669 C CA . ALA A 1 82 ? 10.502 -4.899 -6.330 1.00 98.50 82 ALA A CA 1
ATOM 670 C C . ALA A 1 82 ? 10.337 -5.856 -7.512 1.00 98.50 82 ALA A C 1
ATOM 672 O O . ALA A 1 82 ? 11.247 -6.600 -7.868 1.00 98.50 82 ALA A O 1
ATOM 673 N N . TRP A 1 83 ? 9.155 -5.851 -8.127 1.00 98.00 83 TRP A N 1
ATOM 674 C CA . TRP A 1 83 ? 8.878 -6.631 -9.333 1.00 98.00 83 TRP A CA 1
ATOM 675 C C . TRP A 1 83 ? 9.002 -5.753 -10.582 1.00 98.00 83 TRP A C 1
ATOM 677 O O . TRP A 1 83 ? 9.016 -4.524 -10.504 1.00 98.00 83 TRP A O 1
ATOM 687 N N . ARG A 1 84 ? 9.015 -6.392 -11.760 1.00 96.75 84 ARG A N 1
ATOM 688 C CA . ARG A 1 84 ? 9.121 -5.730 -13.075 1.00 96.75 84 ARG A CA 1
ATOM 689 C C . ARG A 1 84 ? 8.077 -4.632 -13.318 1.00 96.75 84 ARG A C 1
ATOM 691 O O . ARG A 1 84 ? 8.346 -3.682 -14.044 1.00 96.75 84 ARG A O 1
ATOM 698 N N . TYR A 1 85 ? 6.883 -4.782 -12.746 1.00 97.12 85 TYR A N 1
ATOM 699 C CA . TYR A 1 85 ? 5.784 -3.815 -12.852 1.00 97.12 85 TYR A CA 1
ATOM 700 C C . TYR A 1 85 ? 5.580 -3.049 -11.537 1.00 97.12 85 TYR A C 1
ATOM 702 O O . TYR A 1 85 ? 4.456 -2.717 -11.155 1.00 97.12 85 TYR A O 1
ATOM 710 N N . GLY A 1 86 ? 6.664 -2.814 -10.804 1.00 97.75 86 GLY A N 1
ATOM 711 C CA . GLY A 1 86 ? 6.693 -2.031 -9.578 1.00 97.75 86 GLY A CA 1
ATOM 712 C C . GLY A 1 86 ? 6.589 -2.874 -8.297 1.00 97.75 86 GLY A C 1
ATOM 713 O O . GLY A 1 86 ? 6.624 -4.102 -8.349 1.00 97.75 86 GLY A O 1
ATOM 714 N N . PRO A 1 87 ? 6.377 -2.225 -7.142 1.00 98.50 87 PRO A N 1
ATOM 715 C CA . PRO A 1 87 ? 6.299 -2.871 -5.829 1.00 98.50 87 PRO A CA 1
ATOM 716 C C . PRO A 1 87 ? 5.090 -3.809 -5.682 1.00 98.50 87 PRO A C 1
ATOM 718 O O . PRO A 1 87 ? 3.981 -3.460 -6.096 1.00 98.50 87 PRO A O 1
ATOM 721 N N . VAL A 1 88 ? 5.291 -4.985 -5.090 1.00 98.62 88 VAL A N 1
ATOM 722 C CA . VAL A 1 88 ? 4.263 -6.020 -4.890 1.00 98.62 88 VAL A CA 1
ATOM 723 C C . VAL A 1 88 ? 4.386 -6.619 -3.494 1.00 98.62 88 VAL A C 1
ATOM 725 O O . VAL A 1 88 ? 5.478 -6.961 -3.061 1.00 98.62 88 VAL A O 1
ATOM 728 N N . ILE A 1 89 ? 3.260 -6.820 -2.814 1.00 98.69 89 ILE A N 1
ATOM 729 C CA . ILE A 1 89 ? 3.169 -7.690 -1.640 1.00 98.69 89 ILE A CA 1
ATOM 730 C C . ILE A 1 89 ? 2.796 -9.089 -2.129 1.00 98.69 89 ILE A C 1
ATOM 732 O O . ILE A 1 89 ? 1.647 -9.338 -2.523 1.00 98.69 89 ILE A O 1
ATOM 736 N N . ASN A 1 90 ? 3.758 -10.014 -2.107 1.00 98.06 90 ASN A N 1
ATOM 737 C CA . ASN A 1 90 ? 3.602 -11.347 -2.697 1.00 98.06 90 ASN A CA 1
ATOM 738 C C . ASN A 1 90 ? 2.429 -12.127 -2.070 1.00 98.06 90 ASN A C 1
ATOM 740 O O . ASN A 1 90 ? 1.621 -12.714 -2.791 1.00 98.06 90 ASN A O 1
ATOM 744 N N . LYS A 1 91 ? 2.234 -12.038 -0.741 1.00 98.00 91 LYS A N 1
ATOM 745 C CA . LYS A 1 91 ? 1.082 -12.669 -0.060 1.00 98.00 91 LYS A CA 1
ATOM 746 C C . LYS A 1 91 ? -0.276 -12.179 -0.585 1.00 98.00 91 LYS A C 1
ATOM 748 O O . LYS A 1 91 ? -1.190 -12.985 -0.740 1.00 98.00 91 LYS A O 1
ATOM 753 N N . VAL A 1 92 ? -0.399 -10.892 -0.923 1.00 98.56 92 VAL A N 1
ATOM 754 C CA . VAL A 1 92 ? -1.626 -10.323 -1.512 1.00 98.56 92 VAL A CA 1
ATOM 755 C C . VAL A 1 92 ? -1.798 -10.801 -2.953 1.00 98.56 92 VAL A C 1
ATOM 757 O O . VAL A 1 92 ? -2.892 -11.199 -3.340 1.00 98.56 92 VAL A O 1
ATOM 760 N N . TYR A 1 93 ? -0.720 -10.827 -3.744 1.00 97.88 93 TYR A N 1
ATOM 761 C CA . TYR A 1 93 ? -0.767 -11.323 -5.122 1.00 97.88 93 TYR A CA 1
ATOM 762 C C . TYR A 1 93 ? -1.191 -12.798 -5.180 1.00 97.88 93 TYR A C 1
ATOM 764 O O . TYR A 1 93 ? -2.072 -13.162 -5.961 1.00 97.88 93 TYR A O 1
ATOM 772 N N . ALA A 1 94 ? -0.618 -13.640 -4.317 1.00 97.81 94 ALA A N 1
ATOM 773 C CA . ALA A 1 94 ? -0.982 -15.047 -4.202 1.00 97.81 94 ALA A CA 1
ATOM 774 C C . ALA A 1 94 ? -2.442 -15.235 -3.753 1.00 97.81 94 ALA A C 1
ATOM 776 O O . ALA A 1 94 ? -3.141 -16.096 -4.291 1.00 97.81 94 ALA A O 1
ATOM 777 N N . ALA A 1 95 ? -2.924 -14.420 -2.807 1.00 97.88 95 ALA A N 1
ATOM 778 C CA . ALA A 1 95 ? -4.319 -14.444 -2.376 1.00 97.88 95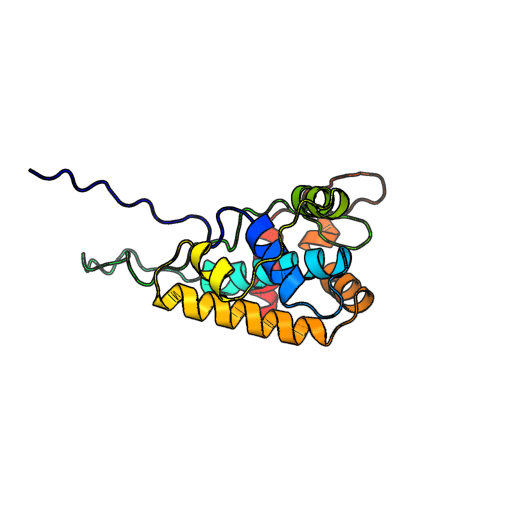 ALA A CA 1
ATOM 779 C C . ALA A 1 95 ? -5.277 -14.051 -3.510 1.00 97.88 95 ALA A C 1
ATOM 781 O O . ALA A 1 95 ? -6.258 -14.757 -3.729 1.00 97.88 95 ALA A O 1
ATOM 782 N N . TYR A 1 96 ? -4.963 -12.999 -4.273 1.00 96.12 96 TYR A N 1
ATOM 783 C CA . TYR A 1 96 ? -5.741 -12.594 -5.448 1.00 96.12 96 TYR A CA 1
ATOM 784 C C . TYR A 1 96 ? -5.804 -13.726 -6.480 1.00 96.12 96 TYR A C 1
ATOM 786 O O . TYR A 1 96 ? -6.876 -14.122 -6.925 1.00 96.12 96 TYR A O 1
ATOM 794 N N . LYS A 1 97 ? -4.649 -14.304 -6.844 1.00 95.56 97 LYS A N 1
ATOM 795 C CA . LYS A 1 97 ? -4.576 -15.392 -7.836 1.00 95.56 97 LYS A CA 1
ATOM 796 C C . LYS A 1 97 ? -5.334 -16.648 -7.421 1.00 95.56 97 LYS A C 1
ATOM 798 O O . LYS A 1 97 ? -5.781 -17.388 -8.290 1.00 95.56 97 LYS A O 1
ATOM 803 N N . GLY A 1 98 ? -5.442 -16.894 -6.120 1.00 96.50 98 GLY A N 1
ATOM 804 C CA . GLY A 1 98 ? -6.186 -18.020 -5.570 1.00 96.50 98 GLY A CA 1
ATOM 805 C C . GLY A 1 98 ? -7.656 -17.734 -5.269 1.00 96.50 98 GLY A C 1
ATOM 806 O O . GLY A 1 98 ? -8.258 -18.587 -4.624 1.00 96.50 98 GLY A O 1
ATOM 807 N N . ASP A 1 99 ? -8.194 -16.566 -5.646 1.00 93.75 99 ASP A N 1
ATOM 808 C CA . ASP A 1 99 ? -9.553 -16.117 -5.293 1.00 93.75 99 ASP A CA 1
ATOM 809 C C . ASP A 1 99 ? -9.824 -16.167 -3.772 1.00 93.75 99 ASP A C 1
ATOM 811 O O . ASP A 1 99 ? -10.860 -16.612 -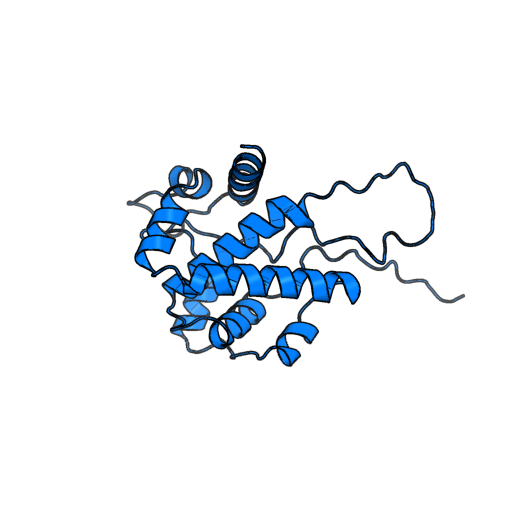3.284 1.00 93.75 99 ASP A O 1
ATOM 815 N N . LYS A 1 100 ? -8.813 -15.771 -2.986 1.00 95.44 100 LYS A N 1
ATOM 816 C CA . LYS A 1 100 ? -8.829 -15.803 -1.510 1.00 95.44 100 LYS A CA 1
ATOM 817 C C . LYS A 1 100 ? -9.047 -14.430 -0.883 1.00 95.44 100 LYS A C 1
ATOM 819 O O . LYS A 1 100 ? -8.951 -14.298 0.337 1.00 95.44 100 LYS A O 1
ATOM 824 N N . ILE A 1 101 ? -9.288 -13.402 -1.692 1.00 96.00 101 ILE A N 1
ATOM 825 C CA . ILE A 1 101 ? -9.566 -12.052 -1.205 1.00 96.00 101 ILE A CA 1
ATOM 826 C C . ILE A 1 101 ? -11.077 -11.905 -1.072 1.00 96.00 101 ILE A C 1
ATOM 828 O O . ILE A 1 101 ? -11.802 -11.797 -2.057 1.00 96.00 101 ILE A O 1
ATOM 832 N N . LYS A 1 102 ? -11.563 -11.890 0.171 1.00 96.44 102 LYS A N 1
ATOM 833 C CA . LYS A 1 102 ? -12.961 -11.561 0.437 1.00 96.44 102 LYS A CA 1
ATOM 834 C C . LYS A 1 102 ? -13.152 -10.059 0.235 1.00 96.44 102 LYS A C 1
ATOM 836 O O . LYS A 1 102 ? -12.549 -9.261 0.945 1.00 96.44 102 LYS A O 1
ATOM 841 N N . LYS A 1 103 ? -14.047 -9.687 -0.677 1.00 97.50 103 LYS A N 1
ATOM 842 C CA . LYS A 1 103 ? -14.504 -8.307 -0.852 1.00 97.50 103 LYS A CA 1
ATOM 843 C C . LYS A 1 103 ? -15.147 -7.783 0.440 1.00 97.50 103 LYS A C 1
ATOM 845 O O . LYS A 1 103 ? -16.049 -8.435 0.967 1.00 97.50 103 LYS A O 1
ATOM 850 N N . LEU A 1 104 ? -14.693 -6.629 0.931 1.00 97.94 104 LEU A N 1
ATOM 851 C CA . LEU A 1 104 ? -15.199 -5.981 2.147 1.00 97.94 104 LEU A CA 1
ATOM 852 C C . LEU A 1 104 ? -15.844 -4.638 1.804 1.00 97.94 104 LEU A C 1
ATOM 854 O O . LEU A 1 104 ? -15.251 -3.832 1.093 1.00 97.94 104 LEU A O 1
ATOM 858 N N . ASN A 1 105 ? -17.044 -4.374 2.317 1.00 96.94 105 ASN A N 1
ATOM 859 C CA . ASN A 1 105 ? -17.686 -3.063 2.180 1.00 96.94 105 ASN A CA 1
ATOM 860 C C . ASN A 1 105 ? -17.198 -2.054 3.245 1.00 96.94 105 ASN A C 1
ATOM 862 O O . ASN A 1 105 ? -16.408 -2.382 4.131 1.00 96.94 105 ASN A O 1
ATOM 866 N N . SER A 1 106 ? -17.695 -0.814 3.179 1.00 93.75 106 SER A N 1
ATOM 867 C CA . SER A 1 106 ? -17.306 0.273 4.092 1.00 93.75 106 SER A CA 1
ATOM 868 C C . SER A 1 106 ? -17.603 0.014 5.572 1.00 93.75 106 SER A C 1
ATOM 870 O O . SER A 1 106 ? -16.902 0.561 6.418 1.00 93.75 106 SER A O 1
ATOM 872 N N . ASN A 1 107 ? -18.605 -0.799 5.910 1.00 94.06 107 ASN A N 1
ATOM 873 C CA . ASN A 1 107 ? -18.880 -1.169 7.300 1.00 94.06 107 ASN A CA 1
ATOM 874 C C . ASN A 1 107 ? -17.951 -2.301 7.752 1.00 94.06 107 ASN A C 1
ATOM 876 O O . ASN A 1 107 ? -17.381 -2.227 8.831 1.00 94.06 107 ASN A O 1
ATOM 880 N N . GLU A 1 108 ? -17.730 -3.311 6.906 1.00 96.88 108 GLU A N 1
ATOM 881 C CA . GLU A 1 108 ? -16.869 -4.452 7.247 1.00 96.88 108 GLU A CA 1
ATOM 882 C C . GLU A 1 108 ? -15.403 -4.051 7.466 1.00 96.88 108 GLU A C 1
ATOM 884 O O . GLU A 1 108 ? -14.734 -4.648 8.305 1.00 96.88 108 GLU A O 1
ATOM 889 N N . ILE A 1 109 ? -14.892 -3.055 6.732 1.00 96.19 109 ILE A N 1
ATOM 890 C CA . ILE A 1 109 ? -13.504 -2.592 6.896 1.00 96.19 109 ILE A CA 1
ATOM 891 C C . ILE A 1 109 ? -13.292 -1.798 8.196 1.00 96.19 109 ILE A C 1
ATOM 893 O O . ILE A 1 109 ? -12.195 -1.826 8.749 1.00 96.19 109 ILE A O 1
ATOM 897 N N . GLN A 1 110 ? -14.327 -1.127 8.720 1.00 94.56 110 GLN A N 1
ATOM 898 C CA . GLN A 1 110 ? -14.241 -0.367 9.978 1.00 94.56 110 GLN A CA 1
ATOM 899 C C . GLN A 1 110 ? -13.905 -1.269 11.171 1.00 94.56 110 GLN A C 1
ATOM 901 O O . GLN A 1 110 ? -13.155 -0.862 12.060 1.00 94.56 110 GLN A O 1
ATOM 906 N N . ASP A 1 111 ? -14.399 -2.508 11.154 1.00 93.56 111 ASP A N 1
ATOM 907 C CA . ASP A 1 111 ? -14.142 -3.520 12.185 1.00 93.56 111 ASP A CA 1
ATOM 908 C C . ASP A 1 111 ? -12.719 -4.106 12.114 1.00 93.56 111 ASP A C 1
ATOM 910 O O . ASP A 1 111 ? -12.323 -4.888 12.978 1.00 93.56 111 ASP A O 1
ATOM 914 N N . LYS A 1 112 ? -11.946 -3.761 11.075 1.00 95.00 112 LYS A N 1
ATOM 915 C CA . LYS A 1 112 ? -10.573 -4.243 10.841 1.00 95.00 112 LYS A CA 1
ATOM 916 C C . LYS A 1 112 ? -9.494 -3.232 11.214 1.00 95.00 112 LYS A C 1
ATOM 918 O O . LYS A 1 112 ? -8.314 -3.546 11.084 1.00 95.00 112 LYS A O 1
ATOM 923 N N . ILE A 1 113 ? -9.894 -2.033 11.637 1.00 92.38 113 ILE A N 1
ATOM 924 C CA . ILE A 1 113 ? -8.982 -0.946 11.988 1.00 92.38 113 ILE A CA 1
ATOM 925 C C . ILE A 1 113 ? -8.714 -0.961 13.492 1.00 92.38 113 ILE A C 1
ATOM 927 O O . ILE A 1 113 ? -9.627 -0.785 14.302 1.00 92.38 113 ILE A O 1
ATOM 931 N N . SER A 1 114 ? -7.442 -1.109 13.845 1.00 88.56 114 SER A N 1
ATOM 932 C CA . SER A 1 114 ? -6.932 -1.202 15.214 1.00 88.56 114 SER A CA 1
ATOM 933 C C . SER A 1 114 ? -6.521 0.174 15.771 1.00 88.56 114 SER A C 1
ATOM 935 O O . SER A 1 114 ? -5.404 0.349 16.255 1.00 88.56 114 SER A O 1
ATOM 937 N N . THR A 1 115 ? -7.420 1.166 15.702 1.00 84.56 115 THR A N 1
ATOM 938 C CA . THR A 1 115 ? -7.236 2.532 16.247 1.00 84.56 115 THR A CA 1
ATOM 939 C C . THR A 1 115 ? -8.465 2.997 17.038 1.00 84.56 115 THR A C 1
ATOM 941 O O . THR A 1 115 ? -9.519 2.358 16.979 1.00 84.56 115 THR A O 1
ATOM 944 N N . GLY A 1 116 ? -8.356 4.129 17.745 1.00 84.94 116 GLY A N 1
ATOM 945 C CA . GLY A 1 116 ? -9.508 4.816 18.336 1.00 84.94 116 GLY A CA 1
ATOM 946 C C . GLY A 1 116 ? -10.510 5.293 17.275 1.00 84.94 116 GLY A C 1
ATOM 947 O O . GLY A 1 116 ? -10.213 5.331 16.077 1.00 84.94 116 GLY A O 1
ATOM 948 N N . GLU A 1 117 ? -11.736 5.615 17.698 1.00 85.06 117 GLU A N 1
ATOM 949 C CA . GLU A 1 117 ? -12.849 5.939 16.788 1.00 85.06 117 GLU A CA 1
ATOM 950 C C . GLU A 1 117 ? -12.630 7.231 15.984 1.00 85.06 117 GLU A C 1
ATOM 952 O O . GLU A 1 117 ? -13.065 7.313 14.835 1.00 85.06 117 GLU A O 1
ATOM 957 N N . SER A 1 118 ? -11.959 8.239 16.550 1.00 85.12 118 SER A N 1
ATOM 958 C CA . SER A 1 118 ? -11.558 9.450 15.820 1.00 85.12 118 SER A CA 1
ATOM 959 C C . SER A 1 118 ? -10.531 9.126 14.742 1.00 85.12 118 SER A C 1
ATOM 961 O O . SER A 1 118 ? -10.758 9.426 13.570 1.00 85.12 118 SER A O 1
ATOM 963 N N . GLU A 1 119 ? -9.452 8.434 15.106 1.00 88.25 119 GLU A N 1
ATOM 964 C CA . GLU A 1 119 ? -8.360 8.092 14.187 1.00 88.25 119 GLU A CA 1
ATOM 965 C C . GLU A 1 119 ? -8.854 7.156 13.084 1.00 88.25 119 GLU A C 1
ATOM 967 O O . GLU A 1 119 ? -8.456 7.291 11.931 1.00 88.25 119 GLU A O 1
ATOM 972 N N . LYS A 1 120 ? -9.784 6.250 13.408 1.00 91.00 120 LYS A N 1
ATOM 973 C CA . LYS A 1 120 ? -10.405 5.336 12.446 1.00 91.00 120 LYS A CA 1
ATOM 974 C C . LYS A 1 120 ? -11.107 6.099 11.325 1.00 91.00 120 LYS A C 1
ATOM 976 O O . LYS A 1 120 ? -10.973 5.729 10.158 1.00 91.00 120 LYS A O 1
ATOM 981 N N . ARG A 1 121 ? -11.848 7.164 11.658 1.00 92.06 121 ARG A N 1
ATOM 982 C CA . ARG A 1 121 ? -12.526 8.006 10.657 1.00 92.06 121 ARG A CA 1
ATOM 983 C C . ARG A 1 121 ? -11.520 8.728 9.773 1.00 92.06 121 ARG A C 1
ATOM 985 O O . ARG A 1 121 ? -11.669 8.681 8.556 1.00 92.06 121 ARG A O 1
ATOM 992 N N . GLU A 1 122 ? -10.486 9.320 10.362 1.00 93.75 122 GLU A N 1
ATOM 993 C CA . GLU A 1 122 ? -9.437 10.030 9.619 1.00 93.75 122 GLU A CA 1
ATOM 994 C C . GLU A 1 122 ? -8.650 9.096 8.692 1.00 93.75 122 GLU A C 1
ATOM 996 O O . GLU A 1 122 ? -8.470 9.395 7.512 1.00 93.75 122 GLU A O 1
ATOM 1001 N N . VAL A 1 123 ? -8.267 7.913 9.178 1.00 94.75 123 VAL A N 1
ATOM 1002 C CA . VAL A 1 123 ? -7.627 6.859 8.376 1.00 94.75 123 VAL A CA 1
ATOM 1003 C C . VAL A 1 123 ? -8.506 6.464 7.193 1.00 94.75 123 VAL A C 1
ATOM 1005 O O . VAL A 1 123 ? -8.012 6.340 6.072 1.00 94.75 123 VAL A O 1
ATOM 1008 N N . LEU A 1 124 ? -9.808 6.268 7.407 1.00 96.38 124 LEU A N 1
ATOM 1009 C CA . LEU A 1 124 ? -10.722 5.909 6.323 1.00 96.38 124 LEU A CA 1
ATOM 1010 C C . LEU A 1 124 ? -10.911 7.043 5.321 1.00 96.38 124 LEU A C 1
ATOM 1012 O O . LEU A 1 124 ? -10.966 6.771 4.123 1.00 96.38 124 LEU A O 1
ATOM 1016 N N . LEU A 1 125 ? -10.988 8.293 5.778 1.00 97.00 125 LEU A N 1
ATOM 1017 C CA . LEU A 1 125 ? -11.026 9.459 4.895 1.00 97.00 125 LEU A CA 1
ATOM 1018 C C . LEU A 1 125 ? -9.754 9.540 4.048 1.00 97.00 125 LEU A C 1
ATOM 1020 O O . LEU A 1 125 ? -9.852 9.670 2.829 1.00 97.00 125 LEU A O 1
ATOM 1024 N N . PHE A 1 126 ? -8.580 9.367 4.659 1.00 97.69 126 PHE A N 1
ATOM 1025 C CA . PHE A 1 126 ? -7.301 9.283 3.955 1.00 97.69 126 PHE A CA 1
ATOM 1026 C C . PHE A 1 126 ? -7.305 8.180 2.887 1.00 97.69 126 PHE A C 1
ATOM 1028 O O . PHE A 1 126 ? -7.012 8.456 1.721 1.00 97.69 126 PHE A O 1
ATOM 1035 N N . ILE A 1 127 ? -7.682 6.949 3.257 1.00 98.50 127 ILE A N 1
ATOM 1036 C CA . ILE A 1 127 ? -7.719 5.812 2.326 1.00 98.50 127 ILE A CA 1
ATOM 1037 C C . ILE A 1 127 ? -8.650 6.123 1.157 1.00 98.50 127 ILE A C 1
ATOM 1039 O O . ILE A 1 127 ? -8.268 5.956 0.001 1.00 98.50 127 ILE A O 1
ATOM 1043 N N . ASN A 1 128 ? -9.859 6.592 1.452 1.00 98.38 128 ASN A N 1
ATOM 1044 C CA . ASN A 1 128 ? -10.875 6.872 0.448 1.00 98.38 128 ASN A CA 1
ATOM 1045 C C . ASN A 1 128 ? -10.414 7.958 -0.529 1.00 98.38 128 ASN A C 1
ATOM 1047 O O . ASN A 1 128 ? -10.462 7.738 -1.733 1.00 98.38 128 ASN A O 1
ATOM 1051 N N . ASN A 1 129 ? -9.891 9.073 -0.018 1.00 98.38 129 ASN A N 1
ATOM 1052 C CA . ASN A 1 129 ? -9.427 10.188 -0.842 1.00 98.38 129 ASN A CA 1
ATOM 1053 C C . ASN A 1 129 ? -8.260 9.790 -1.756 1.00 98.38 129 ASN A C 1
ATOM 1055 O O . ASN A 1 129 ? -8.182 10.258 -2.893 1.00 98.38 129 ASN A O 1
ATOM 1059 N N . LEU A 1 130 ? -7.338 8.942 -1.283 1.00 98.25 130 LEU A N 1
ATOM 1060 C CA . LEU A 1 130 ? -6.238 8.468 -2.125 1.00 98.25 130 LEU A CA 1
ATOM 1061 C C . LEU A 1 130 ? -6.721 7.448 -3.163 1.00 98.25 130 LEU A C 1
ATOM 1063 O O . LEU A 1 130 ? -6.258 7.467 -4.301 1.00 98.25 130 LEU A O 1
ATOM 1067 N N . VAL A 1 131 ? -7.659 6.570 -2.798 1.00 98.56 131 VAL A N 1
ATOM 1068 C CA . VAL A 1 131 ? -8.273 5.621 -3.739 1.00 98.56 131 VAL A CA 1
ATOM 1069 C C . VAL A 1 131 ? -9.018 6.355 -4.853 1.00 98.56 131 VAL A C 1
ATOM 1071 O O . VAL A 1 131 ? -8.866 5.981 -6.015 1.00 98.56 131 VAL A O 1
ATOM 1074 N N . ASP A 1 132 ? -9.752 7.417 -4.524 1.00 98.31 132 ASP A N 1
ATOM 1075 C CA . ASP A 1 132 ? -10.483 8.220 -5.504 1.00 98.31 132 ASP A CA 1
ATOM 1076 C C . ASP A 1 132 ? -9.510 8.878 -6.506 1.00 98.31 132 ASP A C 1
ATOM 1078 O O . ASP A 1 132 ? -9.703 8.757 -7.713 1.00 98.31 132 ASP A O 1
ATOM 1082 N N . GLN A 1 133 ? -8.383 9.433 -6.039 1.00 97.88 133 GLN A N 1
ATOM 1083 C CA . GLN A 1 133 ? -7.310 9.937 -6.918 1.00 97.88 133 GLN A CA 1
ATOM 1084 C C . GLN A 1 133 ? -6.669 8.833 -7.770 1.00 97.88 133 GLN A C 1
ATOM 1086 O O . GLN A 1 133 ? -6.358 9.031 -8.942 1.00 97.88 133 GLN A O 1
ATOM 1091 N N . ILE A 1 134 ? -6.459 7.644 -7.200 1.00 97.75 134 ILE A N 1
ATOM 1092 C CA . ILE A 1 134 ? -5.901 6.505 -7.938 1.00 97.75 134 ILE A CA 1
ATOM 1093 C C . ILE A 1 134 ? -6.859 6.031 -9.034 1.00 97.75 134 ILE A C 1
ATOM 1095 O O . ILE A 1 134 ? -6.397 5.565 -10.075 1.00 97.75 134 ILE A O 1
ATOM 1099 N N . ASN A 1 135 ? -8.174 6.150 -8.846 1.00 98.12 135 ASN A N 1
ATOM 1100 C CA . ASN A 1 135 ? -9.144 5.778 -9.874 1.00 98.12 135 ASN A CA 1
ATOM 1101 C C . ASN A 1 135 ? -9.030 6.627 -11.145 1.00 98.12 135 ASN A C 1
ATOM 1103 O O . ASN A 1 135 ? -9.311 6.117 -12.230 1.00 98.12 135 ASN A O 1
ATOM 1107 N N . GLU A 1 136 ? -8.514 7.851 -11.039 1.00 97.38 136 GLU A N 1
ATOM 1108 C CA . GLU A 1 136 ? -8.242 8.733 -12.179 1.00 97.38 136 GLU A CA 1
ATOM 1109 C C . GLU A 1 136 ? -6.995 8.318 -12.985 1.00 97.38 136 GLU A C 1
ATOM 1111 O O . GLU A 1 136 ? -6.764 8.814 -14.091 1.00 97.38 136 GLU A O 1
ATOM 1116 N N . VAL A 1 137 ? -6.187 7.385 -12.466 1.00 96.88 137 VAL A N 1
ATOM 1117 C CA . VAL A 1 137 ? -4.926 6.943 -13.071 1.00 96.88 137 VAL A CA 1
ATOM 1118 C C . VAL A 1 137 ? -5.033 5.487 -13.523 1.00 96.88 137 VAL A C 1
ATOM 1120 O O . VAL A 1 137 ? -5.443 4.594 -12.785 1.00 96.88 137 VAL A O 1
ATOM 1123 N N . ASN A 1 138 ? -4.618 5.215 -14.761 1.00 95.56 138 ASN A N 1
ATOM 1124 C CA . ASN A 1 138 ? -4.573 3.848 -15.278 1.00 95.56 138 ASN A CA 1
ATOM 1125 C C . ASN A 1 138 ? -3.370 3.050 -14.734 1.00 95.56 138 ASN A C 1
ATOM 1127 O O . ASN A 1 138 ? -2.384 3.615 -14.256 1.00 95.56 138 ASN A O 1
ATOM 1131 N N . ASP A 1 139 ? -3.421 1.724 -14.881 1.00 95.50 139 ASP A N 1
ATOM 1132 C CA . ASP A 1 139 ? -2.394 0.801 -14.381 1.00 95.50 139 ASP A CA 1
ATOM 1133 C C . ASP A 1 139 ? -0.970 1.180 -14.817 1.00 95.50 139 ASP A C 1
ATOM 1135 O O . ASP A 1 139 ? -0.043 1.144 -14.008 1.00 95.50 139 ASP A O 1
ATOM 1139 N N . PHE A 1 140 ? -0.775 1.596 -16.073 1.00 96.19 140 PHE A N 1
ATOM 1140 C CA . PHE A 1 140 ? 0.545 1.993 -16.572 1.00 96.19 140 PHE A CA 1
ATOM 1141 C C . PHE A 1 140 ? 1.046 3.289 -15.933 1.00 96.19 140 PHE A C 1
ATOM 1143 O O . PHE A 1 140 ? 2.234 3.391 -15.627 1.00 96.19 140 PHE A O 1
ATOM 1150 N N . GLY A 1 141 ? 0.158 4.256 -15.695 1.00 97.81 141 GLY A N 1
ATOM 1151 C CA . GLY A 1 141 ? 0.477 5.482 -14.970 1.00 97.81 141 GLY A CA 1
ATOM 1152 C C . GLY A 1 141 ? 0.915 5.191 -13.537 1.00 97.81 141 GLY A C 1
ATOM 1153 O O . GLY A 1 141 ? 1.928 5.725 -13.083 1.00 97.81 141 GLY A O 1
ATOM 1154 N N . LEU A 1 142 ? 0.230 4.271 -12.851 1.00 98.06 142 LEU A N 1
ATOM 1155 C CA . LEU A 1 142 ? 0.598 3.845 -11.498 1.00 98.06 142 LEU A CA 1
ATOM 1156 C C . LEU A 1 142 ? 1.950 3.114 -11.473 1.00 98.06 142 LEU A C 1
ATOM 1158 O O . LEU A 1 142 ? 2.782 3.383 -10.603 1.00 98.06 142 LEU A O 1
ATOM 1162 N N . VAL A 1 143 ? 2.212 2.237 -12.450 1.00 98.19 143 VAL A N 1
ATOM 1163 C CA . VAL A 1 143 ? 3.520 1.576 -12.615 1.00 98.19 143 VAL A CA 1
ATOM 1164 C C . VAL A 1 143 ? 4.617 2.619 -12.817 1.00 98.19 143 VAL A C 1
ATOM 1166 O O . VAL A 1 143 ? 5.576 2.645 -12.044 1.00 98.19 143 VAL A O 1
ATOM 1169 N N . GLN A 1 144 ? 4.450 3.525 -13.784 1.00 98.25 144 GLN A N 1
ATOM 1170 C CA . GLN A 1 144 ? 5.413 4.595 -14.057 1.00 98.25 144 GLN A CA 1
ATOM 1171 C C . GLN A 1 144 ? 5.663 5.465 -12.826 1.00 98.25 144 GLN A C 1
ATOM 1173 O O . GLN A 1 144 ? 6.814 5.790 -12.541 1.00 98.25 144 GLN A O 1
ATOM 1178 N N . ARG A 1 145 ? 4.613 5.821 -12.075 1.00 97.88 145 ARG A N 1
ATOM 1179 C CA . ARG A 1 145 ? 4.739 6.592 -10.834 1.00 97.88 145 ARG A CA 1
ATOM 1180 C C . ARG A 1 145 ? 5.542 5.835 -9.783 1.00 97.88 145 ARG A C 1
ATOM 1182 O O . ARG A 1 145 ? 6.428 6.443 -9.192 1.00 97.88 145 ARG A O 1
ATOM 1189 N N . SER A 1 146 ? 5.273 4.547 -9.574 1.00 97.75 146 SER A N 1
ATOM 1190 C CA . SER A 1 146 ? 6.010 3.732 -8.595 1.00 97.75 146 SER A CA 1
ATOM 1191 C C . SER A 1 146 ? 7.477 3.518 -8.986 1.00 97.75 146 SER A C 1
ATOM 1193 O O . SER A 1 146 ? 8.347 3.457 -8.129 1.00 97.75 146 SER A O 1
ATOM 1195 N N . HIS A 1 147 ? 7.784 3.498 -10.286 1.00 98.00 147 HIS A N 1
ATOM 1196 C CA . HIS A 1 147 ? 9.159 3.411 -10.782 1.00 98.00 147 HIS A CA 1
ATOM 1197 C C . HIS A 1 147 ? 9.945 4.718 -10.624 1.00 98.00 147 HIS A C 1
ATOM 1199 O O . HIS A 1 147 ? 11.132 4.745 -10.946 1.00 98.00 147 HIS A O 1
ATOM 1205 N N . LYS A 1 148 ? 9.322 5.818 -10.175 1.00 97.50 148 LYS A N 1
ATOM 1206 C CA . LYS A 1 148 ? 10.046 7.052 -9.834 1.00 97.50 148 LYS A CA 1
ATOM 1207 C C . LYS A 1 148 ? 10.707 6.969 -8.458 1.00 97.50 148 LYS A C 1
ATOM 1209 O O . LYS A 1 148 ? 11.732 7.631 -8.281 1.00 97.50 148 LYS A O 1
ATOM 1214 N N . ASP A 1 149 ? 10.192 6.118 -7.575 1.00 98.19 149 ASP A N 1
ATOM 1215 C CA . ASP A 1 149 ? 10.631 6.004 -6.185 1.00 98.19 149 ASP A CA 1
ATOM 1216 C C . ASP A 1 149 ? 12.004 5.323 -6.114 1.00 98.19 149 ASP A C 1
ATOM 1218 O O . ASP A 1 149 ? 12.267 4.316 -6.785 1.00 98.19 149 ASP A O 1
ATOM 1222 N N . LYS A 1 150 ? 12.911 5.907 -5.329 1.00 98.06 150 LYS A N 1
ATOM 1223 C CA . LYS A 1 150 ? 14.282 5.415 -5.164 1.00 98.06 150 LYS A CA 1
ATOM 1224 C C . LYS A 1 150 ? 14.279 4.050 -4.484 1.00 98.06 150 LYS A C 1
ATOM 1226 O O . LYS A 1 150 ? 15.023 3.177 -4.919 1.00 98.06 150 LYS A O 1
ATOM 1231 N N . ALA A 1 151 ? 13.387 3.832 -3.521 1.00 98.38 151 ALA A N 1
ATOM 1232 C CA . ALA A 1 151 ? 13.219 2.554 -2.837 1.00 98.38 151 ALA A CA 1
ATOM 1233 C C . ALA A 1 151 ? 13.022 1.383 -3.812 1.00 98.38 151 ALA A C 1
ATOM 1235 O O . ALA A 1 151 ? 13.660 0.342 -3.675 1.00 98.38 151 ALA A O 1
ATOM 1236 N N . TRP A 1 152 ? 12.168 1.555 -4.829 1.00 98.44 152 TRP A N 1
ATOM 1237 C CA . TRP A 1 152 ? 11.963 0.519 -5.841 1.00 98.44 152 TRP A CA 1
ATOM 1238 C C . TRP A 1 152 ? 13.178 0.378 -6.764 1.00 98.44 152 TRP A C 1
ATOM 1240 O O . TRP A 1 152 ? 13.596 -0.745 -7.032 1.00 98.44 152 TRP A O 1
ATOM 1250 N N . LYS A 1 153 ? 13.766 1.491 -7.227 1.00 98.25 153 LYS A N 1
ATOM 1251 C CA . LYS A 1 153 ? 14.928 1.470 -8.137 1.00 98.25 153 LYS A CA 1
ATOM 1252 C C . LYS A 1 153 ? 16.146 0.790 -7.521 1.00 98.25 153 LYS A C 1
ATOM 1254 O O . LYS A 1 153 ? 16.826 0.047 -8.215 1.00 98.25 153 LYS A O 1
ATOM 1259 N N . ASP A 1 154 ? 16.414 1.066 -6.249 1.00 98.12 154 ASP A N 1
ATOM 1260 C CA . ASP A 1 154 ? 17.569 0.525 -5.534 1.00 98.12 154 ASP A CA 1
ATOM 1261 C C . ASP A 1 154 ? 17.404 -0.975 -5.250 1.00 98.12 154 ASP A C 1
ATOM 1263 O O . ASP A 1 154 ? 18.386 -1.711 -5.233 1.00 98.12 154 ASP A O 1
ATOM 1267 N N . ALA A 1 155 ? 16.166 -1.431 -5.035 1.00 97.88 155 ALA A N 1
ATOM 1268 C CA . ALA A 1 155 ? 15.864 -2.832 -4.763 1.00 97.88 155 ALA A CA 1
ATOM 1269 C C . ALA A 1 155 ? 15.705 -3.683 -6.034 1.00 97.88 155 ALA A C 1
ATOM 1271 O O . ALA A 1 155 ? 15.971 -4.881 -6.002 1.00 97.88 155 ALA A O 1
ATOM 1272 N N . TYR A 1 156 ? 15.224 -3.112 -7.141 1.00 98.06 156 TYR A N 1
ATOM 1273 C CA . TYR A 1 156 ? 14.904 -3.873 -8.348 1.00 98.06 156 TYR A CA 1
ATOM 1274 C C . TYR A 1 156 ? 16.157 -4.413 -9.047 1.00 98.06 156 TYR A C 1
ATOM 1276 O O . TYR A 1 156 ? 17.037 -3.657 -9.455 1.00 98.06 156 TYR A O 1
ATOM 1284 N N . ASN A 1 157 ? 16.175 -5.724 -9.288 1.00 96.31 157 ASN A N 1
ATOM 1285 C CA . ASN A 1 157 ? 17.170 -6.389 -10.119 1.00 96.31 157 ASN A CA 1
ATOM 1286 C C . ASN A 1 157 ? 16.459 -7.305 -11.123 1.00 96.31 157 ASN A C 1
ATOM 1288 O O . ASN A 1 157 ? 15.730 -8.215 -10.743 1.00 96.31 157 ASN A O 1
ATOM 1292 N N . GLU A 1 158 ? 16.674 -7.076 -12.420 1.00 94.44 158 GLU A N 1
ATOM 1293 C CA . GLU A 1 158 ? 15.999 -7.826 -13.488 1.00 94.44 158 GLU A CA 1
ATOM 1294 C C . GLU A 1 158 ? 16.364 -9.319 -13.537 1.00 94.44 158 GLU A C 1
ATOM 1296 O O . GLU A 1 158 ? 15.621 -10.112 -14.119 1.00 94.44 158 GLU A O 1
ATOM 1301 N N . ASN A 1 159 ? 17.488 -9.701 -12.924 1.00 94.94 159 ASN A N 1
ATOM 1302 C CA . ASN A 1 159 ? 17.993 -11.074 -12.897 1.00 94.94 159 ASN A CA 1
ATOM 1303 C C . ASN A 1 159 ? 17.614 -11.827 -11.615 1.00 94.94 159 ASN A C 1
ATOM 1305 O O . ASN A 1 159 ? 17.933 -13.009 -11.481 1.00 94.94 159 ASN A O 1
ATOM 1309 N N . GLU A 1 160 ? 16.939 -11.165 -10.676 1.00 92.62 160 GLU A N 1
ATOM 1310 C CA . GLU A 1 160 ? 16.541 -11.739 -9.397 1.00 92.62 160 GLU A CA 1
ATOM 1311 C C . GLU A 1 160 ? 15.022 -11.680 -9.223 1.00 92.62 160 GLU A C 1
ATOM 1313 O O . GLU A 1 160 ? 14.321 -10.823 -9.759 1.00 92.62 160 GLU A O 1
ATOM 1318 N N . GLN A 1 161 ? 14.493 -12.646 -8.479 1.00 89.00 161 GLN A N 1
ATOM 1319 C CA . GLN A 1 161 ? 13.088 -12.669 -8.092 1.00 89.00 161 GLN A CA 1
ATOM 1320 C C . GLN A 1 161 ? 12.968 -12.312 -6.617 1.00 89.00 161 GLN A C 1
ATOM 1322 O O . GLN A 1 161 ? 13.877 -12.574 -5.833 1.00 89.00 161 GLN A O 1
ATOM 1327 N N . HIS A 1 162 ? 11.813 -11.766 -6.236 1.00 91.44 162 HIS A N 1
ATOM 1328 C CA . HIS A 1 162 ? 11.492 -11.465 -4.841 1.00 91.44 162 HIS A CA 1
ATOM 1329 C C . HIS A 1 162 ? 12.474 -10.493 -4.159 1.00 91.44 162 HIS A C 1
ATOM 1331 O O . HIS A 1 162 ? 12.677 -10.566 -2.947 1.00 91.44 162 HIS A O 1
ATOM 1337 N N . CYS A 1 163 ? 13.063 -9.561 -4.920 1.00 97.00 163 CYS A N 1
ATOM 1338 C CA . CYS A 1 163 ? 13.944 -8.523 -4.386 1.00 97.00 163 CYS A CA 1
ATOM 1339 C C . CYS A 1 163 ? 13.196 -7.687 -3.338 1.00 97.00 163 CYS A C 1
ATOM 1341 O O . CYS A 1 163 ? 12.228 -7.009 -3.675 1.00 97.00 163 CYS A O 1
ATOM 1343 N N . LYS A 1 164 ? 13.603 -7.743 -2.067 1.00 98.12 164 LYS A N 1
ATOM 1344 C CA . LYS A 1 164 ? 12.918 -7.024 -0.981 1.00 98.12 164 LYS A CA 1
ATOM 1345 C C . LYS A 1 164 ? 13.197 -5.525 -1.054 1.00 98.12 164 LYS A C 1
ATOM 1347 O O . LYS A 1 164 ? 14.336 -5.117 -1.257 1.00 98.12 164 LYS A O 1
ATOM 1352 N N . ILE A 1 165 ? 12.158 -4.717 -0.859 1.00 98.50 165 ILE A N 1
ATOM 1353 C CA . ILE A 1 165 ? 12.279 -3.261 -0.741 1.00 98.50 165 ILE A CA 1
ATOM 1354 C C . ILE A 1 165 ? 12.417 -2.908 0.739 1.00 98.50 165 ILE A C 1
ATOM 1356 O O . ILE A 1 165 ? 11.592 -3.333 1.547 1.00 98.50 165 ILE A O 1
ATOM 1360 N N . ASP A 1 166 ? 13.418 -2.102 1.092 1.00 98.31 166 ASP A N 1
ATOM 1361 C CA . ASP A 1 166 ? 13.498 -1.516 2.432 1.00 98.31 166 ASP A CA 1
ATOM 1362 C C . ASP A 1 166 ? 12.355 -0.509 2.625 1.00 98.31 166 ASP A C 1
ATOM 1364 O O . ASP A 1 166 ? 12.284 0.531 1.962 1.00 98.31 166 ASP A O 1
ATOM 1368 N N . SER A 1 167 ? 11.443 -0.822 3.543 1.00 97.56 167 SER A N 1
ATOM 1369 C CA . SER A 1 167 ? 10.278 0.009 3.833 1.00 97.56 167 SER A CA 1
ATOM 1370 C C . SER A 1 167 ? 10.650 1.366 4.427 1.00 97.56 167 SER A C 1
ATOM 1372 O O . SER A 1 167 ? 9.939 2.347 4.192 1.00 97.56 167 SER A O 1
ATOM 1374 N N . ASN A 1 168 ? 11.798 1.479 5.100 1.00 97.56 168 ASN A N 1
ATOM 1375 C CA . ASN A 1 168 ? 12.298 2.774 5.548 1.00 97.56 168 ASN A CA 1
ATOM 1376 C C . ASN A 1 168 ? 12.648 3.667 4.360 1.00 97.56 168 ASN A C 1
ATOM 1378 O O . ASN A 1 168 ? 12.329 4.853 4.391 1.00 97.56 168 ASN A O 1
ATOM 1382 N N . GLN A 1 169 ? 13.231 3.112 3.293 1.00 98.25 169 GLN A N 1
ATOM 1383 C CA . GLN A 1 169 ? 13.528 3.879 2.084 1.00 98.25 169 GLN A CA 1
ATOM 1384 C C . GLN A 1 169 ? 12.241 4.354 1.398 1.00 98.25 169 GLN A C 1
ATOM 1386 O O . GLN A 1 169 ? 12.186 5.499 0.958 1.00 98.25 169 GLN A O 1
ATOM 1391 N N . ILE A 1 170 ? 11.181 3.531 1.377 1.00 98.56 170 ILE A N 1
ATOM 1392 C CA . ILE A 1 170 ? 9.858 3.961 0.884 1.00 98.56 170 ILE A CA 1
ATOM 1393 C C . ILE A 1 170 ? 9.366 5.165 1.697 1.00 98.56 170 ILE A C 1
ATOM 1395 O O . ILE A 1 170 ? 8.982 6.181 1.123 1.00 98.56 170 ILE A O 1
ATOM 1399 N N . LYS A 1 171 ? 9.402 5.080 3.032 1.00 97.94 171 LYS A N 1
ATOM 1400 C CA . LYS A 1 171 ? 8.985 6.184 3.906 1.00 97.94 171 LYS A CA 1
ATOM 1401 C C . LYS A 1 171 ? 9.809 7.453 3.649 1.00 97.94 171 LYS A C 1
ATOM 1403 O O . LYS A 1 171 ? 9.232 8.531 3.542 1.00 97.94 171 LYS A O 1
ATOM 1408 N N . GLN A 1 172 ? 11.133 7.337 3.522 1.00 97.62 172 GLN A N 1
ATOM 1409 C CA . GLN A 1 172 ? 12.012 8.484 3.263 1.00 97.62 172 GLN A CA 1
ATOM 1410 C C . GLN A 1 172 ? 11.724 9.157 1.920 1.00 97.62 172 GLN A C 1
ATOM 1412 O O . GLN A 1 172 ? 11.680 10.384 1.864 1.00 97.62 172 GLN A O 1
ATOM 1417 N N . ASP A 1 173 ? 11.470 8.387 0.859 1.00 97.81 173 ASP A N 1
ATOM 1418 C CA . ASP A 1 173 ? 11.109 8.948 -0.448 1.00 97.81 173 ASP A CA 1
ATOM 1419 C C . ASP A 1 173 ? 9.878 9.864 -0.334 1.00 97.81 173 ASP A C 1
ATOM 1421 O O . ASP A 1 173 ? 9.879 10.976 -0.857 1.00 97.81 173 ASP A O 1
ATOM 1425 N N . TYR A 1 174 ? 8.854 9.440 0.414 1.00 97.50 174 TYR A N 1
ATOM 1426 C CA . TYR A 1 174 ? 7.605 10.196 0.556 1.00 97.50 174 TYR A CA 1
ATOM 1427 C C . TYR A 1 174 ? 7.700 11.343 1.560 1.00 97.50 174 TYR A C 1
ATOM 1429 O O . TYR A 1 174 ? 7.032 12.353 1.363 1.00 97.50 174 TYR A O 1
ATOM 1437 N N . ILE A 1 175 ? 8.553 11.244 2.585 1.00 96.50 175 ILE A N 1
ATOM 1438 C CA . ILE A 1 175 ? 8.904 12.403 3.421 1.00 96.50 175 ILE A CA 1
ATOM 1439 C C . ILE A 1 175 ? 9.535 13.496 2.550 1.00 96.50 175 ILE A C 1
ATOM 1441 O O . ILE A 1 175 ? 9.141 14.656 2.654 1.00 96.50 175 ILE A O 1
ATOM 1445 N N . ASN A 1 176 ? 10.457 13.128 1.655 1.00 95.56 176 ASN A N 1
ATOM 1446 C CA . ASN A 1 176 ? 11.108 14.086 0.761 1.00 95.56 176 ASN A CA 1
ATOM 1447 C C . ASN A 1 176 ? 10.106 14.736 -0.204 1.00 95.56 176 ASN A C 1
ATOM 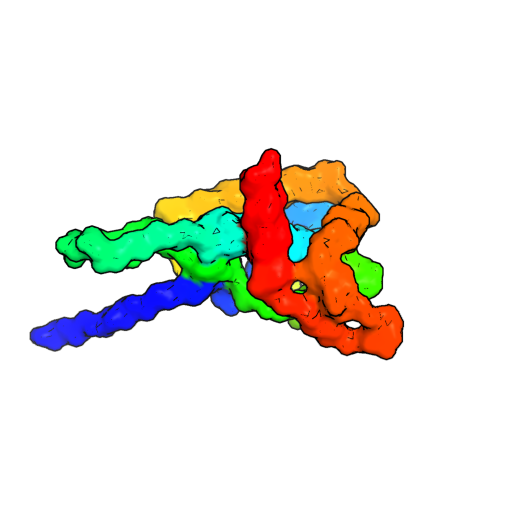1449 O O . ASN A 1 176 ? 10.124 15.951 -0.347 1.00 95.56 176 ASN A O 1
ATOM 1453 N N . TYR A 1 177 ? 9.178 13.970 -0.788 1.00 93.81 177 TYR A N 1
ATOM 1454 C CA . TYR A 1 177 ? 8.151 14.523 -1.687 1.00 93.81 177 TYR A CA 1
ATOM 1455 C C . TYR A 1 177 ? 7.164 15.487 -1.019 1.00 93.81 177 TYR A C 1
ATOM 1457 O O . TYR A 1 177 ? 6.536 16.274 -1.716 1.00 93.81 177 TYR A O 1
ATOM 1465 N N . ILE A 1 178 ? 6.976 15.399 0.301 1.00 85.62 178 ILE A N 1
ATOM 1466 C CA . ILE A 1 178 ? 6.110 16.319 1.056 1.00 85.62 178 ILE A CA 1
ATOM 1467 C C . ILE A 1 178 ? 6.868 17.597 1.447 1.00 85.62 178 ILE A C 1
ATOM 1469 O O . ILE A 1 178 ? 6.249 18.643 1.632 1.00 85.62 178 ILE A O 1
ATOM 1473 N N . GLY A 1 179 ? 8.189 17.504 1.623 1.00 74.56 179 GLY A N 1
ATOM 1474 C CA . GLY A 1 179 ? 9.046 18.633 1.991 1.00 74.56 179 GLY A CA 1
ATOM 1475 C C . GLY A 1 179 ? 9.498 19.515 0.820 1.00 74.56 179 GLY A C 1
ATOM 1476 O O . GLY A 1 179 ? 10.057 20.582 1.077 1.00 74.56 179 GLY A O 1
ATOM 1477 N N . GLU A 1 180 ? 9.291 19.069 -0.422 1.00 60.44 180 GLU A N 1
ATOM 1478 C CA . GLU A 1 180 ? 9.498 19.832 -1.668 1.00 60.44 180 GLU A CA 1
ATOM 1479 C C . GLU A 1 180 ? 8.315 20.761 -1.984 1.00 60.44 1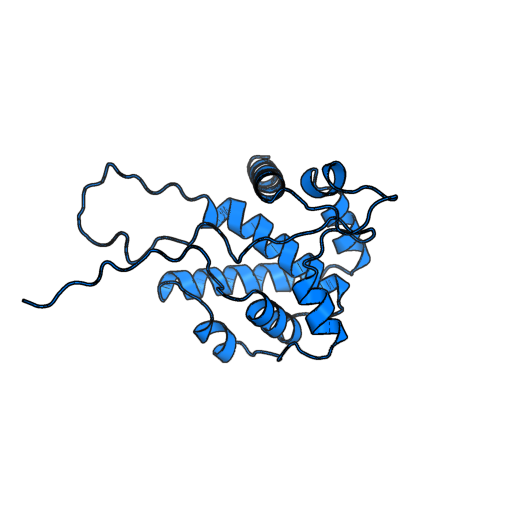80 GLU A C 1
ATOM 1481 O O . GLU A 1 180 ? 8.584 21.914 -2.399 1.00 60.44 180 GLU A O 1
#

Radius of gyration: 17.25 Å; chains: 1; bounding box: 37×38×60 Å